Protein AF-A0A1M3NAP1-F1 (afdb_monomer_lite)

Structure (mmCIF, N/CA/C/O backbone):
data_AF-A0A1M3NAP1-F1
#
_entry.id   AF-A0A1M3NAP1-F1
#
loop_
_atom_site.group_PDB
_atom_site.id
_atom_site.type_symbol
_atom_site.label_atom_id
_atom_site.label_alt_id
_atom_site.label_comp_id
_atom_site.label_asym_id
_atom_site.label_entity_id
_atom_site.label_seq_id
_atom_site.pdbx_PDB_ins_code
_atom_site.Cartn_x
_atom_site.Cartn_y
_atom_site.Cartn_z
_atom_site.occupancy
_atom_site.B_iso_or_equiv
_atom_site.auth_seq_id
_atom_site.auth_comp_id
_atom_site.auth_asym_id
_atom_site.auth_atom_id
_atom_site.pdbx_PDB_model_num
ATOM 1 N N . MET A 1 1 ? 5.431 9.623 -16.088 1.00 57.72 1 MET A N 1
ATOM 2 C CA . MET A 1 1 ? 5.641 8.161 -16.104 1.00 57.72 1 MET A CA 1
ATOM 3 C C . MET A 1 1 ? 4.439 7.510 -15.431 1.00 57.72 1 MET A C 1
ATOM 5 O O . MET A 1 1 ? 3.927 8.096 -14.489 1.00 57.72 1 MET A O 1
ATOM 9 N N . LEU A 1 2 ? 3.919 6.403 -15.972 1.00 83.31 2 LEU A N 1
ATOM 10 C CA . LEU A 1 2 ? 2.737 5.681 -15.449 1.00 83.31 2 LEU A CA 1
ATOM 11 C C . LEU A 1 2 ? 3.129 4.437 -14.630 1.00 83.31 2 LEU A C 1
ATOM 13 O O . LEU A 1 2 ? 2.292 3.562 -14.403 1.00 83.31 2 LEU A O 1
ATOM 17 N N . LEU A 1 3 ? 4.405 4.341 -14.266 1.00 90.81 3 LEU A N 1
ATOM 18 C CA . LEU A 1 3 ? 5.000 3.237 -13.531 1.00 90.81 3 LEU A CA 1
ATOM 19 C C . LEU A 1 3 ? 5.492 3.752 -12.188 1.00 90.81 3 LEU A C 1
ATOM 21 O O . LEU A 1 3 ? 5.799 4.938 -12.061 1.00 90.81 3 LEU A O 1
ATOM 25 N N . HIS A 1 4 ? 5.508 2.843 -11.232 1.00 92.62 4 HIS A N 1
ATOM 26 C CA . HIS A 1 4 ? 5.904 3.045 -9.859 1.00 92.62 4 HIS A CA 1
ATOM 27 C C . HIS A 1 4 ? 6.853 1.910 -9.465 1.00 92.62 4 HIS A C 1
ATOM 29 O O . HIS A 1 4 ? 6.542 0.743 -9.720 1.00 92.62 4 HIS A O 1
ATOM 35 N N . ASP A 1 5 ? 7.978 2.262 -8.849 1.00 94.88 5 ASP A N 1
ATOM 36 C CA . ASP A 1 5 ? 8.953 1.302 -8.327 1.00 94.88 5 ASP A CA 1
ATOM 37 C C . ASP A 1 5 ? 8.420 0.635 -7.047 1.00 94.88 5 ASP A C 1
ATOM 39 O O . ASP A 1 5 ? 8.321 1.271 -5.993 1.00 94.88 5 ASP A O 1
ATOM 43 N N . MET A 1 6 ? 8.090 -0.654 -7.153 1.00 94.94 6 MET A N 1
ATOM 44 C CA . MET A 1 6 ? 7.573 -1.498 -6.068 1.00 94.94 6 MET A CA 1
ATOM 45 C C . MET A 1 6 ? 8.678 -2.089 -5.171 1.00 94.94 6 MET A C 1
ATOM 47 O O . MET A 1 6 ? 8.359 -2.743 -4.174 1.00 94.94 6 MET A O 1
ATOM 51 N N . GLY A 1 7 ? 9.950 -1.881 -5.519 1.00 95.00 7 GLY A N 1
ATOM 52 C CA . GLY A 1 7 ? 11.135 -2.376 -4.826 1.00 95.00 7 GLY A CA 1
ATOM 53 C C . GLY A 1 7 ? 11.546 -3.811 -5.170 1.00 95.00 7 GLY A C 1
ATOM 54 O O . GLY A 1 7 ? 10.787 -4.609 -5.727 1.00 95.00 7 GLY A O 1
ATOM 55 N N . GLU A 1 8 ? 12.776 -4.165 -4.787 1.00 93.94 8 GLU A N 1
ATOM 56 C CA . GLU A 1 8 ? 13.460 -5.383 -5.254 1.00 93.94 8 GLU A CA 1
ATOM 57 C C . GLU A 1 8 ? 12.727 -6.669 -4.845 1.00 93.94 8 GLU A C 1
ATOM 59 O O . GLU A 1 8 ? 12.715 -7.650 -5.585 1.00 93.94 8 GLU A O 1
ATOM 64 N N . ALA A 1 9 ? 12.055 -6.677 -3.690 1.00 93.38 9 ALA A N 1
ATOM 65 C CA . ALA A 1 9 ? 11.301 -7.842 -3.216 1.00 93.38 9 ALA A CA 1
ATOM 66 C C . ALA A 1 9 ? 10.065 -8.167 -4.078 1.00 93.38 9 ALA A C 1
ATOM 68 O O . ALA A 1 9 ? 9.551 -9.292 -4.029 1.00 93.38 9 ALA A O 1
ATOM 69 N N . LEU A 1 10 ? 9.586 -7.185 -4.844 1.00 93.62 10 LEU A N 1
ATOM 70 C CA . LEU A 1 10 ? 8.460 -7.266 -5.773 1.00 93.62 10 LEU A CA 1
ATOM 71 C C . LEU A 1 10 ? 8.922 -7.200 -7.232 1.00 93.62 10 LEU A C 1
ATOM 73 O O . LEU A 1 10 ? 8.123 -6.992 -8.139 1.00 93.62 10 LEU A O 1
ATOM 77 N N . ARG A 1 11 ? 10.214 -7.408 -7.469 1.00 93.94 11 ARG A N 1
ATOM 78 C CA . ARG A 1 11 ? 10.759 -7.507 -8.807 1.00 93.94 11 ARG A CA 1
ATOM 79 C C . ARG A 1 11 ? 10.299 -8.788 -9.500 1.00 93.94 11 ARG A C 1
ATOM 81 O O . ARG A 1 11 ? 10.437 -9.880 -8.945 1.00 93.94 11 ARG A O 1
ATOM 88 N N . ASP A 1 12 ? 9.870 -8.670 -10.750 1.00 87.69 12 ASP A N 1
ATOM 89 C CA . ASP A 1 12 ? 9.792 -9.806 -11.666 1.00 87.69 12 ASP A CA 1
ATOM 90 C C . ASP A 1 12 ? 11.043 -9.935 -12.566 1.00 87.69 12 ASP A C 1
ATOM 92 O O . ASP A 1 12 ? 11.964 -9.113 -12.564 1.00 87.69 12 ASP A O 1
ATOM 96 N N . GLY A 1 13 ? 11.120 -11.029 -13.324 1.00 87.44 13 GLY A N 1
ATOM 97 C CA . GLY A 1 13 ? 12.246 -11.304 -14.221 1.00 87.44 13 GLY A CA 1
ATOM 98 C C . GLY A 1 13 ? 12.184 -10.585 -15.572 1.00 87.44 13 GLY A C 1
ATOM 99 O O . GLY A 1 13 ? 12.997 -10.896 -16.443 1.00 87.44 13 GLY A O 1
ATOM 100 N N . PHE A 1 14 ? 11.219 -9.691 -15.788 1.00 87.19 14 PHE A N 1
ATOM 101 C CA . PHE A 1 14 ? 10.958 -9.083 -17.085 1.00 87.19 14 PHE A CA 1
ATOM 102 C C . PHE A 1 14 ? 11.485 -7.648 -17.149 1.00 87.19 14 PHE A C 1
ATOM 104 O O . PHE A 1 14 ? 11.714 -6.961 -16.159 1.00 87.19 14 PHE A O 1
ATOM 111 N N . THR A 1 15 ? 11.784 -7.193 -18.359 1.00 88.62 15 THR A N 1
ATOM 112 C CA . THR A 1 15 ? 12.222 -5.821 -18.630 1.00 88.62 15 THR A CA 1
ATOM 113 C C . THR A 1 15 ? 11.652 -5.434 -19.981 1.00 88.62 15 THR A C 1
ATOM 115 O O . THR A 1 15 ? 11.727 -6.214 -20.934 1.00 88.62 15 THR A O 1
ATOM 118 N N . GLN A 1 16 ? 11.050 -4.253 -20.066 1.00 85.81 16 GLN A N 1
ATOM 119 C CA . GLN A 1 16 ? 10.436 -3.753 -21.287 1.00 85.81 16 GLN A CA 1
ATOM 12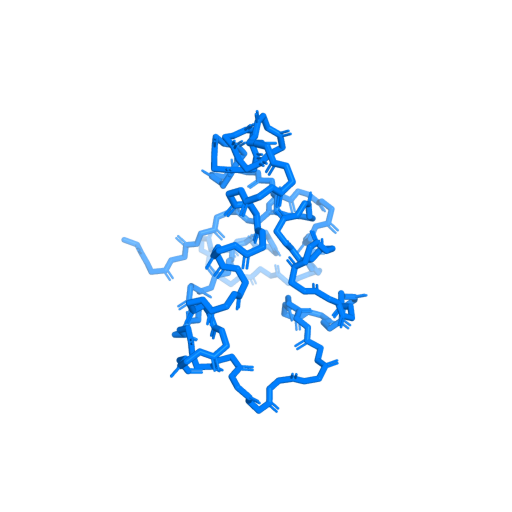0 C C . GLN A 1 16 ? 10.844 -2.296 -21.510 1.00 85.81 16 GLN A C 1
ATOM 122 O O . GLN A 1 16 ? 10.371 -1.393 -20.827 1.00 85.81 16 GLN A O 1
ATOM 127 N N . PHE A 1 17 ? 11.694 -2.065 -22.513 1.00 89.50 17 PHE A N 1
ATOM 128 C CA . PHE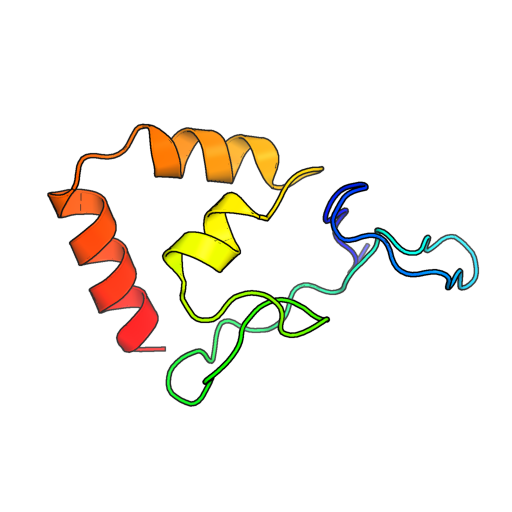 A 1 17 ? 12.330 -0.764 -22.745 1.00 89.50 17 PHE A CA 1
ATOM 129 C C . PHE A 1 17 ? 13.060 -0.274 -21.483 1.00 89.50 17 PHE A C 1
ATOM 131 O O . PHE A 1 17 ? 13.986 -0.939 -21.031 1.00 89.50 17 PHE A O 1
ATOM 138 N N . GLU A 1 18 ? 12.652 0.870 -20.932 1.00 89.00 18 GLU A N 1
ATOM 139 C CA . GLU A 1 18 ? 13.217 1.461 -19.714 1.00 89.00 18 GLU A CA 1
ATOM 140 C C . GLU A 1 18 ? 12.589 0.897 -18.430 1.00 89.00 18 GLU A C 1
ATOM 142 O O . GLU A 1 18 ? 13.150 1.088 -17.357 1.00 89.00 18 GLU A O 1
ATOM 147 N N . ALA A 1 19 ? 11.452 0.196 -18.527 1.00 90.38 19 ALA A N 1
ATOM 148 C CA . ALA A 1 19 ? 10.791 -0.414 -17.379 1.00 90.38 19 ALA A CA 1
ATOM 149 C C . ALA A 1 19 ? 11.507 -1.703 -16.971 1.00 90.38 19 ALA A C 1
ATOM 151 O O . ALA A 1 19 ? 11.672 -2.629 -17.773 1.00 90.38 19 ALA A O 1
ATOM 152 N N . THR A 1 20 ? 11.900 -1.7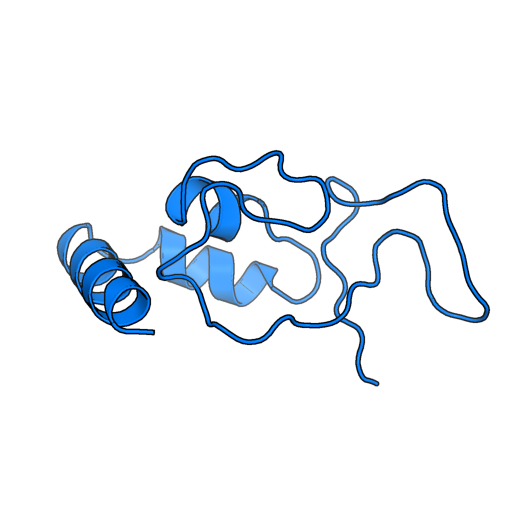67 -15.711 1.00 91.56 20 THR A N 1
ATOM 153 C CA . THR A 1 20 ? 12.481 -2.934 -15.056 1.00 91.56 20 THR A CA 1
ATOM 154 C C . THR A 1 20 ? 11.389 -3.789 -14.412 1.00 91.56 20 THR A C 1
ATOM 156 O O . THR A 1 20 ? 10.234 -3.382 -14.323 1.00 91.56 20 THR A O 1
ATOM 159 N N . GLY A 1 21 ? 11.750 -4.965 -13.895 1.00 91.56 21 GLY A N 1
ATOM 160 C CA . GLY A 1 21 ? 10.789 -5.830 -13.201 1.00 91.56 21 GLY A CA 1
ATOM 161 C C . GLY A 1 21 ? 10.247 -5.261 -11.884 1.00 91.56 21 GLY A C 1
ATOM 162 O O . GLY A 1 21 ? 9.340 -5.846 -11.297 1.00 91.56 21 GLY A O 1
ATOM 163 N N . GLN A 1 22 ? 10.798 -4.142 -11.403 1.00 94.62 22 GLN A N 1
ATOM 164 C CA . GLN A 1 22 ? 10.301 -3.409 -10.234 1.00 94.62 22 GLN A CA 1
ATOM 165 C C . GLN A 1 22 ? 9.242 -2.364 -10.608 1.00 94.62 22 GLN A C 1
ATOM 167 O O . GLN A 1 22 ? 8.515 -1.892 -9.736 1.00 94.62 22 GLN A O 1
ATOM 172 N N . ASP A 1 23 ? 9.123 -2.025 -11.893 1.00 94.56 23 ASP A N 1
ATOM 173 C CA . ASP A 1 23 ? 8.282 -0.936 -12.370 1.00 94.56 23 ASP A CA 1
ATOM 174 C C . ASP A 1 23 ? 6.874 -1.426 -12.709 1.00 94.56 23 ASP A C 1
ATOM 176 O O . ASP A 1 23 ? 6.633 -2.072 -13.732 1.00 94.56 23 ASP A O 1
ATOM 180 N N . TRP A 1 24 ? 5.903 -1.057 -11.878 1.00 93.06 24 TRP A N 1
ATOM 181 C CA . TRP A 1 24 ? 4.516 -1.489 -12.030 1.00 93.06 24 TRP A CA 1
ATOM 182 C C . TRP A 1 24 ? 3.556 -0.320 -12.175 1.00 93.06 24 TRP A C 1
ATOM 184 O O . TRP A 1 24 ? 3.701 0.736 -11.568 1.00 93.06 24 TRP A O 1
ATOM 194 N N . ARG A 1 25 ? 2.505 -0.511 -12.974 1.00 92.31 25 ARG A N 1
ATOM 195 C CA . ARG A 1 25 ? 1.437 0.488 -13.092 1.00 92.31 25 ARG A CA 1
ATOM 196 C C . ARG A 1 25 ? 0.625 0.539 -11.804 1.00 92.31 25 ARG A C 1
ATOM 198 O O . ARG A 1 25 ? 0.171 -0.495 -11.316 1.00 92.31 25 ARG A O 1
ATOM 205 N N . THR A 1 26 ? 0.332 1.744 -11.324 1.00 89.50 26 THR A N 1
ATOM 206 C CA . THR A 1 26 ? -0.633 1.937 -10.236 1.00 89.50 26 THR A CA 1
ATOM 207 C C . THR A 1 26 ? -2.019 1.478 -10.690 1.00 89.50 26 THR A C 1
ATOM 209 O O . THR A 1 26 ? -2.616 2.051 -11.606 1.00 89.50 26 THR A O 1
ATOM 212 N N . ALA A 1 27 ? -2.534 0.423 -10.062 1.00 88.25 27 ALA A N 1
ATOM 213 C CA . ALA A 1 27 ? -3.885 -0.060 -10.312 1.00 88.25 27 ALA A CA 1
ATOM 214 C C . ALA A 1 27 ? -4.929 0.874 -9.665 1.00 88.25 27 ALA A C 1
ATOM 216 O O . ALA A 1 27 ? -4.663 1.457 -8.612 1.00 88.25 27 ALA A O 1
ATOM 217 N N . PRO A 1 28 ? -6.135 1.006 -10.244 1.00 86.88 28 PRO A N 1
ATOM 218 C CA . PRO A 1 28 ? -7.231 1.706 -9.581 1.00 86.88 28 PRO A CA 1
ATOM 219 C C . PRO A 1 28 ? -7.631 0.987 -8.282 1.00 86.88 28 PRO A C 1
ATOM 221 O O . PRO A 1 28 ? -7.608 -0.242 -8.212 1.00 86.88 28 PRO A O 1
ATOM 224 N N . LEU A 1 29 ? -8.064 1.752 -7.276 1.00 82.75 29 LEU A N 1
ATOM 225 C CA . LEU A 1 29 ? -8.410 1.273 -5.928 1.00 82.75 29 LEU A CA 1
ATOM 226 C C . LEU A 1 29 ? -9.760 0.527 -5.835 1.00 82.75 29 LEU A C 1
ATOM 228 O O . LEU A 1 29 ? -10.397 0.545 -4.790 1.00 82.75 29 LEU A O 1
ATOM 232 N N . GLY A 1 30 ? -10.198 -0.156 -6.896 1.00 77.44 30 GLY A N 1
ATOM 233 C CA . GLY A 1 30 ? -11.371 -1.039 -6.846 1.00 77.44 30 GLY A CA 1
ATOM 234 C C . GLY A 1 30 ? -11.035 -2.329 -6.095 1.00 77.44 30 GLY A C 1
ATOM 235 O O . GLY A 1 30 ? -10.624 -3.320 -6.711 1.00 77.44 30 GLY A O 1
ATOM 236 N N . LEU A 1 31 ? -11.138 -2.292 -4.764 1.00 79.94 31 LEU A N 1
ATOM 237 C CA . LEU A 1 31 ? -10.616 -3.322 -3.857 1.00 79.94 31 LEU A CA 1
ATOM 238 C C . LEU A 1 31 ? -11.704 -4.268 -3.341 1.00 79.94 31 LEU A C 1
ATOM 240 O O . LEU A 1 31 ? -11.385 -5.398 -2.975 1.00 79.94 31 LEU A O 1
ATOM 244 N N . ARG A 1 32 ? -12.978 -3.855 -3.367 1.00 76.50 32 ARG A N 1
ATOM 245 C CA . ARG A 1 32 ? -14.126 -4.615 -2.840 1.00 76.50 32 ARG A CA 1
ATOM 246 C C . ARG A 1 32 ? -14.250 -6.066 -3.300 1.00 76.50 32 ARG A C 1
ATOM 248 O O . ARG A 1 32 ? -14.765 -6.890 -2.553 1.00 76.50 32 ARG A O 1
ATOM 255 N N . SER A 1 33 ? -13.819 -6.385 -4.518 1.00 78.31 33 SER A N 1
ATOM 256 C CA . SER A 1 33 ? -13.922 -7.732 -5.099 1.00 78.31 33 SER A CA 1
ATOM 257 C C . SER A 1 33 ? -12.591 -8.493 -5.149 1.00 78.31 33 SER A C 1
ATOM 259 O O . SER A 1 33 ? -12.528 -9.585 -5.716 1.00 78.31 33 SER A O 1
ATOM 261 N N . ARG A 1 34 ? -11.513 -7.940 -4.580 1.00 84.25 34 ARG A N 1
ATOM 262 C CA . ARG A 1 34 ? -10.176 -8.549 -4.606 1.00 84.25 34 ARG A CA 1
ATOM 263 C C . ARG A 1 34 ? -10.022 -9.560 -3.467 1.00 84.25 34 ARG A C 1
ATOM 265 O O . ARG A 1 34 ? -10.314 -9.254 -2.319 1.00 84.25 34 ARG A O 1
ATOM 272 N N . SER A 1 35 ? -9.509 -10.748 -3.786 1.00 87.44 35 SER A N 1
ATOM 273 C CA . SER A 1 35 ? -9.159 -11.805 -2.816 1.00 87.44 35 SER A CA 1
ATOM 274 C C . SER A 1 35 ? -7.645 -11.982 -2.611 1.00 87.44 35 SER A C 1
ATOM 276 O O . SER A 1 35 ? -7.214 -12.748 -1.745 1.00 87.44 35 SER A O 1
ATOM 278 N N . ARG A 1 36 ? -6.844 -11.306 -3.442 1.00 94.31 36 ARG A N 1
ATOM 279 C CA . ARG A 1 36 ? -5.381 -11.213 -3.405 1.00 94.31 36 ARG A CA 1
ATOM 280 C C . ARG A 1 36 ? -4.955 -9.825 -3.880 1.00 94.31 36 ARG A C 1
ATOM 282 O O . ARG A 1 36 ? -5.654 -9.209 -4.692 1.00 94.31 36 ARG A O 1
ATOM 289 N N . TYR A 1 37 ? -3.805 -9.374 -3.400 1.00 94.19 37 TYR A N 1
ATOM 290 C CA . TYR A 1 37 ? -3.220 -8.066 -3.689 1.00 94.19 37 TYR A CA 1
ATOM 291 C C . TYR A 1 37 ? -1.786 -8.205 -4.214 1.00 94.19 37 TYR A C 1
ATOM 293 O O . TYR A 1 37 ? -1.190 -9.278 -4.122 1.00 94.19 37 TYR A O 1
ATOM 301 N N . LEU A 1 38 ? -1.240 -7.088 -4.713 1.00 94.25 38 LEU A N 1
ATOM 302 C CA . LEU A 1 38 ? 0.010 -7.010 -5.486 1.00 94.25 38 LEU A CA 1
ATOM 303 C C . LEU A 1 38 ? -0.101 -7.730 -6.840 1.00 94.25 38 LEU A C 1
ATOM 305 O O . LEU A 1 38 ? -1.049 -8.473 -7.095 1.00 94.25 38 LEU A O 1
ATOM 309 N N . HIS A 1 39 ? 0.830 -7.452 -7.750 1.00 92.94 39 HIS A N 1
ATOM 310 C CA . HIS A 1 39 ? 0.769 -7.965 -9.124 1.00 92.94 39 HIS A CA 1
ATOM 311 C C . HIS A 1 39 ? 0.996 -9.483 -9.207 1.00 92.94 39 HIS A C 1
ATOM 313 O O . HIS A 1 39 ? 0.515 -10.124 -10.136 1.00 92.94 39 HIS A O 1
ATOM 319 N N . ASP A 1 40 ? 1.685 -10.060 -8.224 1.00 93.88 40 ASP A N 1
ATOM 320 C CA . ASP A 1 40 ? 1.972 -11.491 -8.131 1.00 93.88 40 ASP A CA 1
ATOM 321 C C . ASP A 1 40 ? 1.022 -12.244 -7.184 1.00 93.88 40 ASP A C 1
ATOM 323 O O . ASP A 1 40 ? 1.137 -13.456 -7.004 1.00 93.88 40 ASP A O 1
ATOM 327 N N . GLY A 1 41 ? 0.069 -11.534 -6.572 1.00 94.06 41 GLY A N 1
ATOM 328 C CA . GLY A 1 41 ? -0.949 -12.119 -5.710 1.00 94.06 41 GLY A CA 1
ATOM 329 C C . GLY A 1 41 ? -0.437 -12.670 -4.376 1.00 94.06 41 GLY A C 1
ATOM 330 O O . GLY A 1 41 ? -1.164 -13.447 -3.752 1.00 94.06 41 GLY A O 1
ATOM 331 N N . ARG A 1 42 ? 0.777 -12.315 -3.921 1.00 95.50 42 ARG A N 1
ATOM 332 C CA . ARG A 1 42 ? 1.346 -12.882 -2.680 1.00 95.50 42 ARG A CA 1
ATOM 333 C C . ARG A 1 42 ? 0.633 -12.436 -1.402 1.00 95.50 42 ARG A C 1
ATOM 335 O O . ARG A 1 42 ? 0.662 -13.162 -0.414 1.00 95.50 42 ARG A O 1
ATOM 342 N N . ALA A 1 43 ? 0.004 -11.262 -1.411 1.00 97.12 43 ALA A N 1
ATOM 343 C CA . ALA A 1 43 ? -0.660 -10.703 -0.237 1.00 97.12 43 ALA A CA 1
ATOM 344 C C . ALA A 1 43 ? -2.138 -11.114 -0.192 1.00 97.12 43 ALA A C 1
ATOM 346 O O . ALA A 1 43 ? -2.886 -10.914 -1.154 1.00 97.12 43 ALA A O 1
ATOM 347 N N . ALA A 1 44 ? -2.571 -11.669 0.940 1.00 95.75 44 ALA A N 1
ATOM 348 C CA . ALA A 1 44 ? -3.955 -12.059 1.199 1.00 95.75 44 ALA A CA 1
ATOM 349 C C . ALA A 1 44 ? -4.757 -10.949 1.893 1.00 95.75 44 ALA A C 1
ATOM 351 O O . ALA A 1 44 ? -5.987 -10.980 1.873 1.00 95.75 44 ALA A O 1
ATOM 352 N N . THR A 1 45 ? -4.082 -9.959 2.482 1.00 94.69 45 THR A N 1
ATOM 353 C CA . THR A 1 45 ? -4.721 -8.835 3.180 1.00 94.69 45 THR A CA 1
ATOM 354 C C . THR A 1 45 ? -4.201 -7.480 2.694 1.00 94.69 45 THR A C 1
ATOM 356 O O . THR A 1 45 ? -3.096 -7.378 2.160 1.00 94.69 45 THR A O 1
ATOM 359 N N . LEU A 1 46 ? -4.990 -6.415 2.905 1.00 94.06 46 LEU A N 1
ATOM 360 C CA . LEU A 1 46 ? -4.552 -5.034 2.648 1.00 94.06 46 LEU A CA 1
ATOM 361 C C . LEU A 1 46 ? -3.342 -4.656 3.504 1.00 94.06 46 LEU A C 1
ATOM 363 O O . LEU A 1 46 ? -2.463 -3.938 3.048 1.00 94.06 46 LEU A O 1
ATOM 367 N N . ASP A 1 47 ? -3.293 -5.164 4.729 1.00 96.81 47 ASP A N 1
ATOM 368 C CA . ASP A 1 47 ? -2.207 -4.935 5.671 1.00 96.81 47 ASP A CA 1
ATOM 369 C C . ASP A 1 47 ? -0.874 -5.507 5.160 1.00 96.81 47 ASP A C 1
ATOM 371 O O . ASP A 1 47 ? 0.129 -4.795 5.093 1.00 96.81 47 ASP A O 1
ATOM 375 N N . GLU A 1 48 ? -0.885 -6.772 4.727 1.00 97.44 48 GLU A N 1
ATOM 376 C CA . GLU A 1 48 ? 0.256 -7.419 4.069 1.00 97.44 48 GLU A CA 1
ATOM 377 C C . GLU A 1 48 ? 0.650 -6.680 2.793 1.00 97.44 48 GLU A C 1
ATOM 379 O O . GLU A 1 48 ? 1.8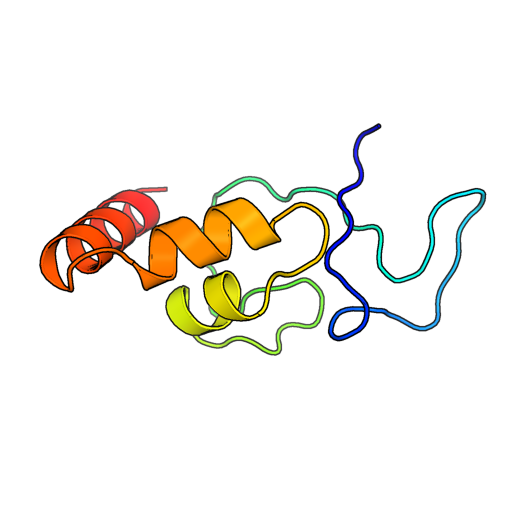30 -6.414 2.576 1.00 97.44 48 GLU A O 1
ATOM 384 N N . ALA A 1 49 ? -0.333 -6.309 1.968 1.00 96.25 49 ALA A N 1
ATOM 385 C CA . ALA A 1 49 ? -0.087 -5.607 0.718 1.00 96.25 49 ALA A CA 1
ATOM 386 C C . ALA A 1 49 ? 0.596 -4.260 0.960 1.00 96.25 49 ALA A C 1
ATOM 388 O O . ALA A 1 49 ? 1.617 -3.985 0.339 1.00 96.25 49 ALA A O 1
ATOM 389 N N . ILE A 1 50 ? 0.073 -3.434 1.874 1.00 96.12 50 ILE A N 1
ATOM 390 C CA . ILE A 1 50 ? 0.641 -2.117 2.184 1.00 96.12 50 ILE A CA 1
ATOM 391 C C . ILE A 1 50 ? 2.069 -2.272 2.705 1.00 96.12 50 ILE A C 1
ATOM 393 O O . ILE A 1 50 ? 2.951 -1.572 2.225 1.00 96.12 50 ILE A O 1
ATOM 397 N N . ARG A 1 51 ? 2.326 -3.199 3.637 1.00 97.50 51 ARG A N 1
ATOM 398 C CA . ARG A 1 51 ? 3.680 -3.390 4.187 1.00 97.50 51 ARG A CA 1
ATOM 399 C C . ARG A 1 51 ? 4.682 -3.989 3.206 1.00 97.50 51 ARG A C 1
ATOM 401 O O . ARG A 1 51 ? 5.874 -3.826 3.425 1.00 97.50 51 ARG A O 1
ATOM 408 N N . ALA A 1 52 ? 4.216 -4.693 2.179 1.00 97.06 52 ALA A N 1
ATOM 409 C CA . ALA A 1 52 ? 5.081 -5.285 1.166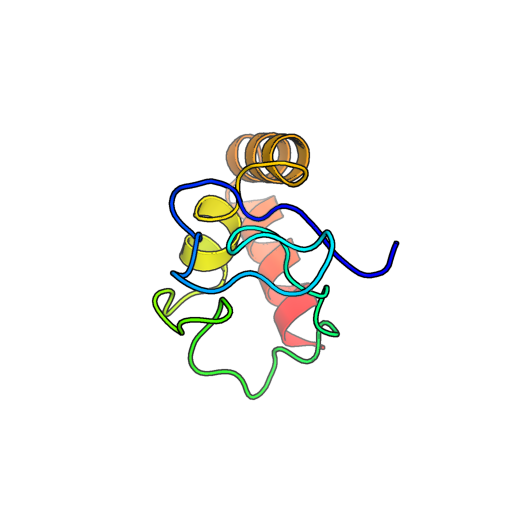 1.00 97.06 52 ALA A CA 1
ATOM 410 C C . ALA A 1 52 ? 5.568 -4.279 0.113 1.00 97.06 52 ALA A C 1
ATOM 412 O O . ALA A 1 52 ? 6.495 -4.608 -0.621 1.00 97.06 52 ALA A O 1
ATOM 413 N N . HIS A 1 53 ? 4.950 -3.098 0.008 1.00 96.81 53 HIS A N 1
ATOM 414 C CA . HIS A 1 53 ? 5.455 -2.055 -0.883 1.00 96.81 53 HIS A CA 1
ATOM 415 C C . HIS A 1 53 ? 6.769 -1.477 -0.337 1.00 96.81 53 HIS A C 1
ATOM 417 O O . HIS A 1 53 ? 6.903 -1.256 0.864 1.00 96.81 53 HIS A O 1
ATOM 423 N N . ASP A 1 54 ? 7.704 -1.183 -1.231 1.00 95.81 54 ASP A N 1
ATOM 424 C CA . ASP A 1 54 ? 8.966 -0.498 -0.939 1.00 95.81 54 ASP A CA 1
ATOM 425 C C . ASP A 1 54 ? 9.174 0.591 -2.015 1.00 95.81 54 ASP A C 1
ATOM 427 O O . ASP A 1 54 ? 8.191 1.188 -2.474 1.00 95.81 54 ASP A O 1
ATOM 431 N N . GLY A 1 55 ? 10.414 0.897 -2.399 1.00 95.06 55 GLY A N 1
ATOM 432 C CA . GLY A 1 55 ? 10.732 1.820 -3.485 1.00 95.06 55 GLY A CA 1
ATOM 433 C C . GLY A 1 55 ? 10.122 3.199 -3.235 1.00 95.06 55 GLY A C 1
ATOM 434 O O . GLY A 1 55 ? 10.281 3.796 -2.163 1.00 95.06 55 GLY A O 1
ATOM 435 N N . GLU A 1 56 ? 9.357 3.716 -4.195 1.00 96.00 56 GLU A N 1
ATOM 436 C CA . GLU A 1 56 ? 8.734 5.040 -4.048 1.00 96.00 56 GLU A CA 1
ATOM 437 C C . GLU A 1 56 ? 7.624 5.073 -2.978 1.00 96.00 56 GLU A C 1
ATOM 439 O O . GLU A 1 56 ? 7.270 6.143 -2.473 1.00 96.00 56 GLU A O 1
ATOM 444 N N . ALA A 1 57 ? 7.067 3.921 -2.590 1.00 95.75 57 ALA A N 1
ATOM 445 C CA . ALA A 1 57 ? 5.994 3.834 -1.603 1.00 95.75 57 ALA A CA 1
ATOM 446 C C . ALA A 1 57 ? 6.513 3.763 -0.157 1.00 95.75 57 ALA A C 1
ATOM 448 O O . ALA A 1 57 ? 5.715 3.902 0.778 1.00 95.75 57 ALA A O 1
ATOM 449 N N . GLN A 1 58 ? 7.828 3.645 0.055 1.00 97.00 58 GLN A N 1
ATOM 450 C CA . GLN A 1 58 ? 8.440 3.471 1.376 1.00 97.00 58 GLN A CA 1
ATOM 451 C C . GLN A 1 58 ? 8.016 4.546 2.396 1.00 97.00 58 GLN A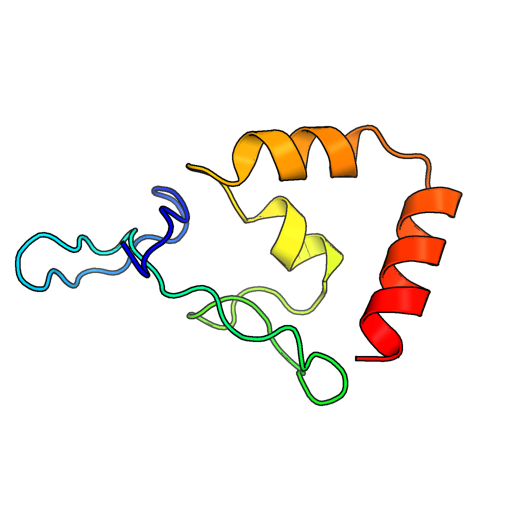 C 1
ATOM 453 O O . GLN A 1 58 ? 7.757 4.260 3.571 1.00 97.00 58 GLN A O 1
ATOM 458 N N . GLY A 1 59 ? 7.865 5.800 1.954 1.00 97.75 59 GLY A N 1
ATOM 459 C CA . GLY A 1 59 ? 7.373 6.885 2.810 1.00 97.75 59 GLY A CA 1
ATOM 460 C C . GLY A 1 59 ? 5.916 6.696 3.254 1.00 97.75 59 GLY A C 1
ATOM 461 O O . GLY A 1 59 ? 5.558 7.026 4.386 1.00 97.75 59 GLY A O 1
ATOM 462 N N . SER A 1 60 ? 5.066 6.141 2.390 1.00 96.94 60 SER A N 1
ATOM 463 C CA . SER A 1 60 ? 3.671 5.823 2.717 1.00 96.94 60 SER A CA 1
ATOM 464 C C . SER A 1 60 ? 3.569 4.615 3.642 1.00 96.94 60 SER A C 1
ATOM 466 O O . SER A 1 60 ? 2.804 4.671 4.604 1.00 96.94 60 SER A O 1
ATOM 468 N N . VAL A 1 61 ? 4.393 3.584 3.428 1.00 97.88 61 VAL A N 1
ATOM 469 C CA . VAL A 1 61 ? 4.494 2.433 4.339 1.00 97.88 61 VAL A CA 1
ATOM 470 C C . VAL A 1 61 ? 4.919 2.877 5.733 1.00 97.88 61 VAL A C 1
ATOM 472 O O . VAL A 1 61 ? 4.276 2.513 6.712 1.00 97.88 61 VAL A O 1
ATOM 475 N N . THR A 1 62 ? 5.929 3.743 5.830 1.00 98.38 62 THR A N 1
ATOM 476 C CA . THR A 1 62 ? 6.401 4.287 7.113 1.00 98.38 62 THR A CA 1
ATOM 477 C C . THR A 1 62 ? 5.301 5.054 7.854 1.00 98.38 62 THR A C 1
ATOM 479 O O . THR A 1 62 ? 5.104 4.875 9.056 1.00 98.38 62 THR A O 1
ATOM 482 N N . ARG A 1 63 ? 4.526 5.885 7.144 1.00 98.25 63 ARG A N 1
ATOM 483 C CA . ARG A 1 63 ? 3.377 6.583 7.744 1.00 98.25 63 ARG A CA 1
ATOM 484 C C . ARG A 1 63 ? 2.318 5.596 8.232 1.00 98.25 63 ARG A C 1
ATOM 486 O O . ARG A 1 63 ? 1.865 5.716 9.366 1.00 98.25 63 ARG A O 1
ATOM 493 N N . TYR A 1 64 ? 1.971 4.604 7.419 1.00 98.19 64 TYR A N 1
ATOM 494 C CA . TYR A 1 64 ? 0.999 3.572 7.777 1.00 98.19 64 TYR A CA 1
ATOM 495 C C . TYR A 1 64 ? 1.424 2.752 9.009 1.00 98.19 64 TYR A C 1
ATOM 497 O O . TYR A 1 64 ? 0.616 2.490 9.902 1.00 98.19 64 TYR A O 1
ATOM 505 N N . THR A 1 65 ? 2.699 2.369 9.111 1.00 97.50 65 THR A N 1
ATOM 506 C CA . THR A 1 65 ? 3.194 1.603 10.265 1.00 97.50 65 THR A CA 1
ATOM 507 C C . THR A 1 65 ? 3.244 2.434 11.546 1.00 97.50 65 THR A C 1
ATOM 509 O O . THR A 1 65 ? 3.043 1.877 12.623 1.00 97.50 65 THR A O 1
ATOM 512 N N . SER A 1 66 ? 3.421 3.756 11.442 1.00 98.19 66 SER A N 1
ATOM 513 C CA . SER A 1 66 ? 3.367 4.680 12.586 1.00 98.19 66 SER A CA 1
ATOM 514 C C . SER A 1 66 ? 1.954 5.006 13.094 1.00 98.19 66 SER A C 1
ATOM 516 O O . SER A 1 66 ? 1.815 5.564 14.181 1.00 98.19 66 SER A O 1
ATOM 518 N N . GLN A 1 67 ? 0.905 4.674 12.334 1.00 97.81 67 GLN A N 1
ATOM 519 C CA . GLN A 1 67 ? -0.479 4.955 12.723 1.00 97.81 67 GLN A CA 1
ATOM 520 C C . GLN A 1 67 ? -0.940 4.101 13.909 1.00 97.81 67 GLN A C 1
ATOM 522 O O . GLN A 1 67 ? -0.428 3.005 14.168 1.00 97.81 67 GLN A O 1
ATOM 527 N N . SER A 1 68 ? -1.958 4.586 14.620 1.00 98.19 68 SER A N 1
ATOM 528 C CA . SER A 1 68 ? -2.629 3.794 15.648 1.00 98.19 68 SER A CA 1
ATOM 529 C C . SER A 1 68 ? -3.421 2.637 15.022 1.00 98.19 68 SER A C 1
ATOM 531 O O . SER A 1 68 ? -3.701 2.622 13.822 1.00 98.19 68 SER A O 1
ATOM 533 N N . ALA A 1 69 ? -3.809 1.648 15.832 1.00 96.50 69 ALA A N 1
ATOM 534 C CA . ALA A 1 69 ? -4.698 0.584 15.360 1.00 96.50 69 ALA A CA 1
ATOM 535 C C . ALA A 1 69 ? -6.048 1.143 14.875 1.00 96.50 69 ALA A C 1
ATOM 537 O O . ALA A 1 69 ? -6.534 0.728 13.829 1.00 96.50 69 ALA A O 1
ATOM 538 N N . PHE A 1 70 ? -6.583 2.141 15.584 1.00 97.94 70 PHE A N 1
ATOM 539 C CA . PHE A 1 70 ? -7.835 2.808 15.234 1.00 97.94 70 PHE A CA 1
ATOM 540 C C . PHE A 1 70 ? -7.770 3.484 13.857 1.00 97.94 70 PHE A C 1
ATOM 542 O O . PHE A 1 70 ? -8.657 3.293 13.029 1.00 97.94 70 PHE A O 1
ATOM 549 N N . ASP A 1 71 ? -6.693 4.221 13.573 1.00 98.12 71 ASP A N 1
ATOM 550 C CA . ASP A 1 71 ? -6.536 4.895 12.277 1.00 98.12 71 ASP A CA 1
ATOM 551 C C . ASP A 1 71 ? -6.397 3.890 11.127 1.00 98.12 71 ASP A C 1
ATOM 553 O O . ASP A 1 71 ? -6.936 4.103 10.038 1.00 98.12 71 ASP A O 1
ATOM 557 N N . ARG A 1 72 ? -5.711 2.763 11.369 1.00 97.75 72 ARG A N 1
ATOM 558 C CA . ARG A 1 72 ? -5.600 1.682 10.380 1.00 97.75 72 ARG A CA 1
ATOM 559 C C . ARG A 1 72 ? -6.945 1.009 10.108 1.00 97.75 72 ARG A C 1
ATOM 561 O O . ARG A 1 72 ? -7.263 0.746 8.952 1.00 97.75 72 ARG A O 1
ATOM 568 N N . GLU A 1 73 ? -7.756 0.775 11.138 1.00 96.94 73 GLU A N 1
ATOM 569 C CA . GLU A 1 73 ? -9.117 0.247 10.974 1.00 96.94 73 GLU A CA 1
ATOM 570 C C . GLU A 1 73 ? -10.009 1.212 10.185 1.00 96.94 73 GLU A C 1
ATOM 572 O O . GLU A 1 73 ? -10.718 0.784 9.271 1.00 96.94 73 GLU A O 1
ATOM 577 N N . ALA A 1 74 ? -9.930 2.515 10.468 1.00 97.62 74 ALA A N 1
ATOM 578 C CA . ALA A 1 74 ? -10.661 3.535 9.719 1.00 97.62 74 ALA A CA 1
ATOM 579 C C . ALA A 1 74 ? -10.249 3.568 8.235 1.00 97.62 74 ALA A C 1
ATOM 581 O O . ALA A 1 74 ? -11.108 3.648 7.352 1.00 97.62 74 ALA A O 1
ATOM 582 N N . LEU A 1 75 ? -8.949 3.440 7.946 1.00 95.38 75 LEU A N 1
ATOM 583 C CA . LEU A 1 75 ? -8.442 3.317 6.579 1.00 95.38 75 LEU A CA 1
ATOM 584 C C . LEU A 1 75 ? -9.008 2.075 5.878 1.00 95.38 75 LEU A C 1
ATOM 586 O O . LEU A 1 75 ? -9.474 2.172 4.744 1.00 95.38 75 LEU A O 1
ATOM 590 N N . PHE A 1 76 ? -9.006 0.915 6.535 1.00 93.94 76 PHE A N 1
ATOM 591 C CA . PHE A 1 76 ? -9.551 -0.315 5.955 1.00 93.94 76 PHE A CA 1
ATOM 592 C C . PHE A 1 76 ? -11.053 -0.239 5.712 1.00 93.94 76 PHE A C 1
ATOM 594 O O . PHE A 1 76 ? -11.519 -0.697 4.669 1.00 93.94 76 PHE A O 1
ATOM 601 N N . ALA A 1 77 ? -11.801 0.388 6.620 1.00 93.88 77 ALA A N 1
ATOM 602 C CA . ALA A 1 77 ? -13.219 0.641 6.421 1.00 93.88 77 ALA A CA 1
ATOM 603 C C . ALA A 1 77 ? -13.457 1.503 5.172 1.00 93.88 77 ALA A C 1
ATOM 605 O O . ALA A 1 77 ? -14.290 1.148 4.340 1.00 93.88 77 ALA A O 1
ATOM 606 N N . PHE A 1 78 ? -12.684 2.582 4.997 1.00 93.69 78 PHE A N 1
ATOM 607 C CA . PHE A 1 78 ? -12.753 3.426 3.803 1.00 93.69 78 PHE A CA 1
ATOM 608 C C . PHE A 1 78 ? -12.401 2.654 2.524 1.00 93.69 78 PHE A C 1
ATOM 610 O O . PHE A 1 78 ? -13.178 2.676 1.571 1.00 93.69 78 PHE A O 1
ATOM 617 N N . LEU A 1 79 ? -11.286 1.917 2.506 1.00 91.94 79 LEU A N 1
ATOM 618 C CA . LEU A 1 79 ? -10.880 1.105 1.351 1.00 91.94 79 LEU A CA 1
ATOM 619 C C . LEU A 1 79 ? -11.924 0.030 1.008 1.00 91.94 79 LEU A C 1
ATOM 621 O O . LEU A 1 79 ? -12.146 -0.257 -0.164 1.00 91.94 79 LEU A O 1
ATOM 625 N N . GLY A 1 80 ? -12.626 -0.510 2.008 1.00 89.31 80 GLY A N 1
ATOM 626 C CA . GLY A 1 80 ? -13.748 -1.432 1.825 1.00 89.31 80 GLY A CA 1
ATOM 627 C C . GLY A 1 80 ? -15.001 -0.801 1.202 1.00 89.31 80 GLY A C 1
ATOM 628 O O . GLY A 1 80 ? -15.955 -1.518 0.891 1.00 89.31 80 GLY A O 1
ATOM 629 N N . THR A 1 81 ? -15.040 0.519 0.999 1.00 89.62 81 THR A N 1
ATOM 630 C CA . THR A 1 81 ? -16.112 1.202 0.253 1.00 89.62 81 THR A CA 1
ATOM 631 C C . THR A 1 81 ? -15.822 1.352 -1.244 1.00 89.62 81 THR A C 1
ATOM 633 O O . THR A 1 81 ? -16.753 1.672 -1.982 1.00 89.62 81 THR A O 1
ATOM 636 N N . LEU A 1 82 ? -14.584 1.083 -1.686 1.00 88.94 82 LEU A N 1
ATOM 637 C CA . LEU A 1 82 ? -14.094 1.321 -3.051 1.00 88.94 82 LEU A CA 1
ATOM 638 C C . LEU A 1 82 ? -14.136 0.086 -3.966 1.00 88.94 82 LEU A C 1
ATOM 640 O O . LEU A 1 82 ? -13.774 -1.034 -3.528 1.00 88.94 82 LEU A O 1
#

Foldseek 3Di:
DQWAQQDDLQADPDDDVPRGSRTHGDDPLPPQPDQADDPVRPHRDPLSRLCSGDHPSPVVSVVQVPDDPVVVVVVVVVSNVD

pLDDT: mean 92.41, std 6.37, range [57.72, 98.38]

Sequence (82 aa):
MLLHDMGEALRDGFTQFEATGQDWRTAPLGLRSRSRYLHDGRAATLDEAIRAHDGEAQGSVTRYTSQSAFDREALFAFLGTL

Secondary structure (DSSP, 8-state):
--EEE--GGG--S--BTTB-TTEEE------TT-SSBSTT--BSSHHHHHHH--GGGHHHHHHHHHS-HHHHHHHHHHHTT-

Radius of gyration: 13.49 Å; chains: 1; bounding box: 30×21×38 Å